Protein AF-A0A6V7W8R7-F1 (afdb_monomer)

Organism: Meloidogyne enterolobii (NCBI:txid390850)

Mean predicted aligned error: 8.74 Å

Foldseek 3Di:
DVVLVCCCVPPPPNDCVCCVPVVVVVVVVVVVVVVVVVLVVVQCVLLVVLLVQLLVDVVSLVVLLVVLVVQQVVLCVQLVPDDCSVVQAPNSRFGPPDSHTSVSSNVSSVVSVVVVVVVVVVVVVVVVD

Structure (mmCIF, N/CA/C/O backbone):
data_AF-A0A6V7W8R7-F1
#
_entry.id   AF-A0A6V7W8R7-F1
#
loop_
_atom_site.group_PDB
_atom_site.id
_atom_site.type_symbol
_atom_site.label_atom_id
_atom_site.label_alt_id
_atom_site.label_comp_id
_atom_site.label_asym_id
_atom_site.label_entity_id
_atom_site.label_seq_id
_atom_site.pdbx_PDB_ins_code
_atom_site.Cartn_x
_atom_site.Cartn_y
_atom_site.Cartn_z
_atom_site.occupancy
_atom_site.B_iso_or_equiv
_atom_site.auth_seq_id
_atom_site.auth_comp_id
_atom_site.auth_asym_id
_atom_site.auth_atom_id
_atom_site.pdbx_PDB_model_num
ATOM 1 N N . MET A 1 1 ? 28.415 11.499 -14.793 1.00 53.28 1 MET A N 1
ATOM 2 C CA . MET A 1 1 ? 29.051 11.816 -16.096 1.00 53.28 1 MET A CA 1
ATOM 3 C C . MET A 1 1 ? 30.408 11.141 -16.314 1.00 53.28 1 MET A C 1
ATOM 5 O O . MET A 1 1 ? 30.634 10.698 -17.430 1.00 53.28 1 MET A O 1
ATOM 9 N N . MET A 1 2 ? 31.283 10.985 -15.307 1.00 50.72 2 MET A N 1
ATOM 10 C CA . MET A 1 2 ? 32.615 10.376 -15.519 1.00 50.72 2 MET A CA 1
ATOM 11 C C . MET A 1 2 ? 32.605 8.935 -16.070 1.00 50.72 2 MET A C 1
ATOM 13 O O . MET A 1 2 ? 33.433 8.611 -16.914 1.00 50.72 2 MET A O 1
ATOM 17 N N . CYS A 1 3 ? 31.650 8.084 -15.674 1.00 58.75 3 CYS A N 1
ATOM 18 C CA . CYS A 1 3 ? 31.582 6.705 -16.183 1.00 58.75 3 CYS A CA 1
ATOM 19 C C . CYS A 1 3 ? 31.304 6.616 -17.695 1.00 58.75 3 CYS A C 1
ATOM 21 O O . CYS A 1 3 ? 31.833 5.727 -18.350 1.00 58.75 3 CYS A O 1
ATOM 23 N N . PHE A 1 4 ? 30.535 7.550 -18.267 1.00 58.66 4 PHE A N 1
ATOM 24 C CA . PHE A 1 4 ? 30.225 7.557 -19.706 1.00 58.66 4 PHE A CA 1
ATOM 25 C C . PHE A 1 4 ? 31.413 7.971 -20.550 1.00 58.66 4 PHE A C 1
ATOM 27 O O . PHE A 1 4 ? 31.670 7.380 -21.593 1.00 58.66 4 PHE A O 1
ATOM 34 N N . TYR A 1 5 ? 32.160 8.958 -20.066 1.00 62.06 5 TYR A N 1
ATOM 35 C CA . TYR A 1 5 ? 33.381 9.405 -20.714 1.00 62.06 5 TYR A CA 1
AT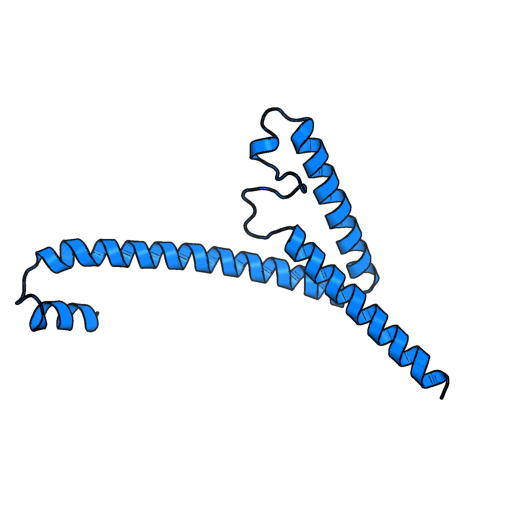OM 36 C C . TYR A 1 5 ? 34.450 8.304 -20.704 1.00 62.06 5 TYR A C 1
ATOM 38 O O . TYR A 1 5 ? 35.076 8.045 -21.726 1.00 62.06 5 TYR A O 1
ATOM 46 N N . ALA A 1 6 ? 34.588 7.576 -19.592 1.00 62.94 6 ALA A N 1
ATOM 47 C CA . ALA A 1 6 ? 35.496 6.434 -19.516 1.00 62.94 6 ALA A CA 1
ATOM 48 C C . ALA A 1 6 ? 35.102 5.308 -20.493 1.00 62.94 6 ALA A C 1
ATOM 50 O O . ALA A 1 6 ? 35.956 4.801 -21.214 1.00 62.94 6 ALA A O 1
ATOM 51 N N . LEU A 1 7 ? 33.813 4.959 -20.587 1.00 61.09 7 LEU A N 1
ATOM 52 C CA . LEU A 1 7 ? 33.323 3.916 -21.504 1.00 61.09 7 LEU A CA 1
ATOM 53 C C . LEU A 1 7 ? 33.473 4.320 -22.984 1.00 61.09 7 LEU A C 1
ATOM 55 O O . LEU A 1 7 ? 33.841 3.498 -23.821 1.00 61.09 7 LEU A O 1
ATOM 59 N N . HIS A 1 8 ? 33.267 5.600 -23.297 1.00 60.47 8 HIS A N 1
ATOM 60 C CA . HIS A 1 8 ? 33.473 6.172 -24.629 1.00 60.47 8 HIS A CA 1
ATOM 61 C C . HIS A 1 8 ? 34.924 6.106 -25.101 1.00 60.47 8 HIS A C 1
ATOM 63 O O . HIS A 1 8 ? 35.197 5.723 -26.241 1.00 60.47 8 HIS A O 1
ATOM 69 N N . VAL A 1 9 ? 35.838 6.505 -24.214 1.00 60.56 9 VAL A N 1
ATOM 70 C CA . VAL A 1 9 ? 37.263 6.652 -24.510 1.00 60.56 9 VAL A CA 1
ATOM 71 C C . VAL A 1 9 ? 37.960 5.292 -24.512 1.00 60.56 9 VAL A C 1
ATOM 73 O O . VAL A 1 9 ? 38.755 5.028 -25.410 1.00 60.56 9 VAL A O 1
ATOM 76 N N . PHE A 1 10 ? 37.640 4.409 -23.560 1.00 58.28 10 PHE A N 1
ATOM 77 C CA . PHE A 1 10 ? 38.363 3.145 -23.389 1.00 58.28 10 PHE A CA 1
ATOM 78 C C . PHE A 1 10 ? 37.754 1.950 -24.134 1.00 58.28 10 PHE A C 1
ATOM 80 O O . PHE A 1 10 ? 38.518 1.110 -24.601 1.00 58.28 10 PHE A O 1
ATOM 87 N N . ALA A 1 11 ? 36.425 1.850 -24.278 1.00 62.19 11 ALA A N 1
ATOM 88 C CA . ALA A 1 11 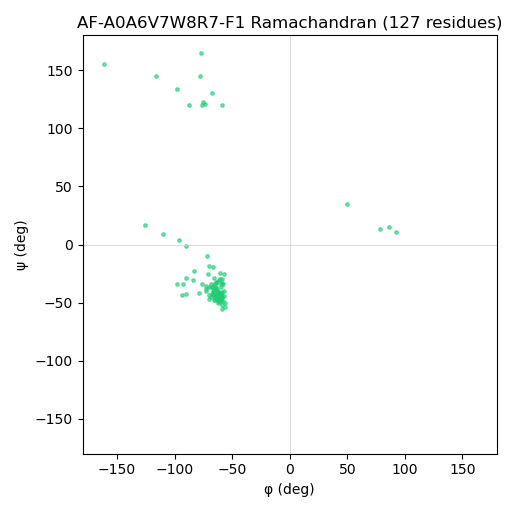? 35.798 0.665 -24.883 1.00 62.19 11 ALA A CA 1
ATOM 89 C C . ALA A 1 11 ? 35.452 0.836 -26.373 1.00 62.19 11 ALA A C 1
ATOM 91 O O . ALA A 1 11 ? 35.566 -0.119 -27.135 1.00 62.19 11 ALA A O 1
ATOM 92 N N . PHE A 1 12 ? 35.067 2.043 -26.808 1.00 60.16 12 PHE A N 1
ATOM 93 C CA . PHE A 1 12 ? 34.499 2.264 -28.149 1.00 60.16 12 PHE A CA 1
ATOM 94 C C . PHE A 1 12 ? 35.206 3.346 -28.982 1.00 60.16 12 PHE A C 1
ATOM 96 O O . PHE A 1 12 ? 34.651 3.814 -29.973 1.00 60.16 12 PHE A O 1
ATOM 103 N N . ARG A 1 13 ? 36.436 3.740 -28.610 1.00 64.06 13 ARG A N 1
ATOM 104 C CA . ARG A 1 13 ? 37.304 4.649 -29.393 1.00 64.06 13 ARG A CA 1
ATOM 105 C C . ARG A 1 13 ? 36.625 5.947 -29.874 1.00 64.06 13 ARG A C 1
ATOM 107 O O . ARG A 1 13 ? 36.945 6.441 -30.950 1.00 64.06 13 ARG A O 1
ATOM 114 N N . GLY A 1 14 ? 35.716 6.531 -29.097 1.00 62.03 14 GLY A N 1
ATOM 115 C CA . GLY A 1 14 ? 35.153 7.830 -29.474 1.00 62.03 14 GLY A CA 1
ATOM 116 C C . GLY A 1 14 ? 33.946 7.792 -30.424 1.00 62.03 14 GLY A C 1
ATOM 117 O O . GLY A 1 14 ? 33.583 8.844 -30.942 1.00 62.03 14 GLY A O 1
ATOM 118 N N . ASP A 1 15 ? 33.273 6.651 -30.627 1.00 67.81 15 ASP A N 1
ATOM 119 C CA . ASP A 1 15 ? 32.090 6.599 -31.505 1.00 67.81 15 ASP A CA 1
ATOM 120 C C . ASP A 1 15 ? 30.827 7.218 -30.854 1.00 67.81 15 ASP A C 1
ATOM 122 O O . ASP A 1 15 ? 30.398 6.823 -29.761 1.00 67.81 15 ASP A O 1
ATOM 126 N N . SER A 1 16 ? 30.236 8.224 -31.507 1.00 72.06 16 SER A N 1
ATOM 127 C CA . SER A 1 16 ? 29.113 9.029 -30.994 1.00 72.06 16 SER A CA 1
ATOM 128 C C . SER A 1 16 ? 27.792 8.250 -30.928 1.00 72.06 16 SER A C 1
ATOM 130 O O . SER A 1 16 ? 26.897 8.603 -30.152 1.00 72.06 16 SER A O 1
ATOM 132 N N . LEU A 1 17 ? 27.697 7.134 -31.659 1.00 72.12 17 LEU A N 1
ATOM 133 C CA . LEU A 1 17 ? 26.559 6.211 -31.621 1.00 72.12 17 LEU A CA 1
ATOM 134 C C . LEU A 1 17 ? 26.347 5.590 -30.233 1.00 72.12 17 LEU A C 1
ATOM 136 O O . LEU A 1 17 ? 25.209 5.343 -29.830 1.00 72.12 17 LEU A O 1
ATOM 140 N N . VAL A 1 18 ? 27.419 5.409 -29.457 1.00 71.56 18 VAL A N 1
ATOM 141 C CA . VAL A 1 18 ? 27.334 4.858 -28.096 1.00 71.56 18 VAL A CA 1
ATOM 142 C C . VAL A 1 18 ? 26.562 5.798 -27.172 1.00 71.56 18 VAL A C 1
ATOM 144 O O . VAL A 1 18 ? 25.775 5.334 -26.352 1.00 71.56 18 VAL A O 1
ATOM 147 N N . PHE A 1 19 ? 26.708 7.117 -27.335 1.00 73.50 19 PHE A N 1
ATOM 148 C CA . PHE A 1 19 ? 25.918 8.086 -26.570 1.00 73.50 19 PHE A CA 1
ATOM 149 C C . PHE A 1 19 ? 24.464 8.075 -27.000 1.00 73.50 19 PHE A C 1
ATOM 151 O O . PHE A 1 19 ? 23.591 8.057 -26.137 1.00 73.50 19 PHE A O 1
ATOM 158 N N . ALA A 1 20 ? 24.206 8.033 -28.308 1.00 80.06 20 ALA A N 1
ATOM 159 C CA . ALA A 1 20 ? 22.849 8.018 -28.842 1.00 80.06 20 ALA A CA 1
ATOM 160 C C . ALA A 1 20 ? 22.030 6.816 -28.342 1.00 80.06 20 ALA A C 1
ATOM 162 O O . ALA A 1 20 ? 20.832 6.957 -28.116 1.00 80.06 20 ALA A O 1
ATOM 163 N N . VAL A 1 21 ? 22.666 5.660 -28.119 1.00 81.88 21 VAL A N 1
ATOM 164 C CA . VAL A 1 21 ? 21.999 4.451 -27.604 1.00 81.88 21 VAL A CA 1
ATOM 165 C C . VAL A 1 21 ? 22.012 4.383 -26.075 1.00 81.88 21 VAL A C 1
ATOM 167 O O . VAL A 1 21 ? 21.000 4.048 -25.462 1.00 81.88 21 VAL A O 1
ATOM 170 N N . ALA A 1 22 ? 23.127 4.712 -25.421 1.00 83.06 22 ALA A N 1
ATOM 171 C CA . ALA A 1 22 ? 23.243 4.520 -23.978 1.00 83.06 22 ALA A CA 1
ATOM 172 C C . ALA A 1 22 ? 22.486 5.581 -23.160 1.00 83.06 22 ALA A C 1
ATOM 174 O O . ALA A 1 22 ? 21.925 5.252 -22.112 1.00 83.06 22 ALA A O 1
ATOM 175 N N . LEU A 1 23 ? 22.418 6.834 -23.631 1.00 84.50 23 LEU A N 1
ATOM 176 C CA . LEU A 1 23 ? 21.651 7.892 -22.963 1.00 84.50 23 LEU A CA 1
ATOM 177 C C . LEU A 1 23 ? 20.159 7.568 -22.815 1.00 84.50 23 LEU A C 1
ATOM 179 O O . LEU A 1 23 ? 19.677 7.668 -21.689 1.00 84.50 23 LEU A O 1
ATOM 183 N N . PRO A 1 24 ? 19.407 7.177 -23.864 1.00 89.38 24 PRO A N 1
ATOM 184 C CA . PRO A 1 24 ? 17.985 6.877 -23.710 1.00 89.38 24 PRO A CA 1
ATOM 185 C C . PRO A 1 24 ? 17.740 5.649 -22.829 1.00 89.38 24 PRO A C 1
ATOM 187 O O . PRO A 1 24 ? 16.775 5.648 -22.069 1.00 89.38 24 PRO A O 1
ATOM 190 N N . ILE A 1 25 ? 18.625 4.642 -22.860 1.00 90.62 25 ILE A N 1
ATOM 191 C CA . ILE A 1 25 ? 18.528 3.478 -21.965 1.00 90.62 25 ILE A CA 1
ATOM 192 C C . ILE A 1 25 ? 18.652 3.927 -20.508 1.00 90.62 25 ILE A C 1
ATOM 194 O O . ILE A 1 25 ? 17.792 3.613 -19.686 1.00 90.62 25 ILE A O 1
ATOM 198 N N . LEU A 1 26 ? 19.682 4.710 -20.183 1.00 89.38 26 LEU A N 1
ATOM 199 C CA . LEU A 1 26 ? 19.840 5.222 -18.828 1.00 89.38 26 LEU A CA 1
ATOM 200 C C . LEU A 1 26 ? 18.739 6.182 -18.409 1.00 89.38 26 LEU A C 1
ATOM 202 O O . LEU A 1 26 ? 18.297 6.122 -17.266 1.00 89.38 26 LEU A O 1
ATOM 206 N N . ALA A 1 27 ? 18.323 7.078 -19.301 1.00 91.06 27 ALA A N 1
ATOM 207 C CA . ALA A 1 27 ? 17.232 7.999 -19.029 1.00 91.06 27 ALA A CA 1
ATOM 208 C C . ALA A 1 27 ? 15.946 7.213 -18.739 1.00 91.06 27 ALA A C 1
ATOM 210 O O . ALA A 1 27 ? 15.254 7.516 -17.771 1.00 91.06 27 ALA A O 1
ATOM 211 N N . GLY A 1 28 ? 15.679 6.147 -19.498 1.00 94.38 28 GLY A N 1
ATOM 212 C CA . GLY A 1 28 ? 14.576 5.222 -19.248 1.00 94.38 28 GLY A CA 1
ATOM 213 C C . GLY A 1 28 ? 14.670 4.552 -17.877 1.00 94.38 28 GLY A C 1
ATOM 214 O O . GLY A 1 28 ? 13.698 4.572 -17.123 1.00 94.38 28 GLY A O 1
ATOM 215 N N . ILE A 1 29 ? 15.846 4.027 -17.512 1.00 95.25 29 ILE A N 1
ATOM 216 C CA . ILE A 1 29 ? 16.088 3.431 -16.186 1.00 95.25 29 ILE A CA 1
ATOM 217 C C . ILE A 1 29 ? 15.888 4.471 -15.078 1.00 95.25 29 ILE A C 1
ATOM 219 O O . ILE A 1 29 ? 15.233 4.179 -14.081 1.00 95.25 29 ILE A O 1
ATOM 223 N N . ALA A 1 30 ? 16.404 5.688 -15.251 1.00 95.12 30 ALA A N 1
ATOM 224 C CA . ALA A 1 30 ? 16.292 6.762 -14.270 1.00 95.12 30 ALA A CA 1
ATOM 225 C C . ALA A 1 30 ? 14.834 7.203 -14.068 1.00 95.12 30 ALA A C 1
ATOM 227 O O . ALA A 1 30 ? 14.391 7.338 -12.929 1.00 95.12 30 ALA A O 1
ATOM 228 N N . ILE A 1 31 ? 14.066 7.367 -15.150 1.00 95.94 31 ILE A N 1
ATOM 229 C CA . ILE A 1 31 ? 12.635 7.698 -15.086 1.00 95.94 31 ILE A CA 1
ATOM 230 C C . ILE A 1 31 ? 11.863 6.565 -14.406 1.00 95.94 31 ILE A C 1
ATOM 232 O O . ILE A 1 31 ? 11.061 6.817 -13.506 1.00 95.94 31 ILE A O 1
ATOM 236 N N . TYR A 1 32 ? 12.124 5.313 -14.788 1.00 96.25 32 TYR A N 1
ATOM 237 C CA . TYR A 1 32 ? 11.488 4.155 -14.167 1.00 96.25 32 TYR A CA 1
ATOM 238 C C . TYR A 1 32 ? 11.798 4.079 -12.666 1.00 96.25 32 TYR A C 1
ATOM 240 O O . TYR A 1 32 ? 10.887 3.909 -11.853 1.00 96.25 32 TYR A O 1
ATOM 248 N N . ALA A 1 33 ? 13.062 4.257 -12.282 1.00 96.06 33 ALA A N 1
ATOM 249 C CA . ALA A 1 33 ? 13.480 4.283 -10.886 1.00 96.06 33 ALA A CA 1
ATOM 250 C C . ALA A 1 33 ? 12.796 5.422 -10.116 1.00 96.06 33 ALA A C 1
ATOM 252 O O . ALA A 1 33 ? 12.248 5.177 -9.045 1.00 96.06 33 ALA A O 1
ATOM 253 N N . ALA A 1 34 ? 12.740 6.631 -10.681 1.00 96.19 34 ALA A N 1
ATOM 254 C CA . ALA A 1 34 ? 12.095 7.783 -1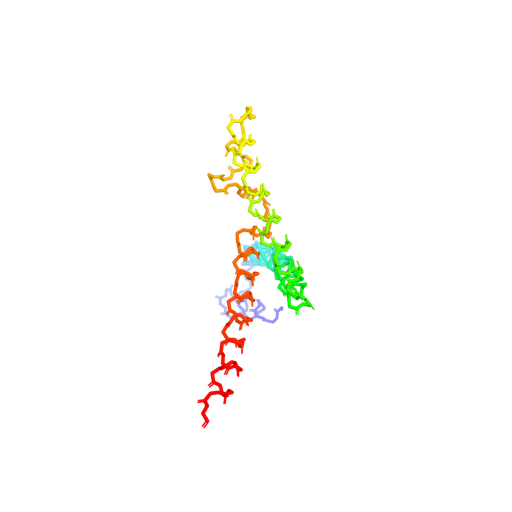0.055 1.00 96.19 34 ALA A CA 1
ATOM 255 C C . ALA A 1 34 ? 10.591 7.558 -9.817 1.00 96.19 34 ALA A C 1
ATOM 257 O O . ALA A 1 34 ? 10.085 7.846 -8.731 1.00 96.19 34 ALA A O 1
ATOM 258 N N . VAL A 1 35 ? 9.876 6.988 -10.794 1.00 95.75 35 VAL A N 1
ATOM 259 C CA . VAL A 1 35 ? 8.445 6.667 -10.655 1.00 95.75 35 VAL A CA 1
ATOM 260 C C . VAL A 1 35 ? 8.215 5.623 -9.561 1.00 95.75 35 VAL A C 1
ATOM 262 O O . VAL A 1 35 ? 7.293 5.768 -8.758 1.00 95.75 35 VAL A O 1
ATOM 265 N N . ASN A 1 36 ? 9.037 4.573 -9.503 1.00 94.75 36 ASN A N 1
ATOM 266 C CA . ASN A 1 36 ? 8.904 3.545 -8.466 1.00 94.75 36 ASN A CA 1
ATOM 267 C C . ASN A 1 36 ? 9.292 4.068 -7.081 1.00 94.75 36 ASN A C 1
ATOM 269 O O . ASN A 1 36 ? 8.619 3.741 -6.107 1.00 94.75 36 ASN A O 1
ATOM 273 N N . TRP A 1 37 ? 10.308 4.927 -6.995 1.00 95.62 37 TRP A N 1
ATOM 274 C CA . TRP A 1 37 ? 10.695 5.583 -5.749 1.00 95.62 37 TRP A CA 1
ATOM 275 C C . TRP A 1 37 ? 9.571 6.461 -5.200 1.00 95.62 37 TRP A C 1
ATOM 277 O O . TRP A 1 37 ? 9.245 6.395 -4.017 1.00 95.62 37 TRP A O 1
ATOM 287 N N . ASN A 1 38 ? 8.915 7.233 -6.069 1.00 95.31 38 ASN A N 1
ATOM 288 C CA . ASN A 1 38 ? 7.764 8.040 -5.681 1.00 95.31 38 ASN A CA 1
ATOM 289 C C . ASN A 1 38 ? 6.593 7.174 -5.182 1.00 95.31 38 ASN A C 1
ATOM 291 O O . ASN A 1 38 ? 6.035 7.456 -4.123 1.00 95.31 38 ASN A O 1
ATOM 295 N N . LYS A 1 39 ? 6.270 6.083 -5.891 1.00 94.62 39 LYS A N 1
ATOM 296 C CA . LYS A 1 39 ? 5.236 5.125 -5.459 1.00 94.62 39 LYS A CA 1
ATOM 297 C C . LYS A 1 39 ? 5.553 4.508 -4.098 1.00 94.62 39 LYS A C 1
ATOM 299 O O . LYS A 1 39 ? 4.667 4.424 -3.253 1.00 94.62 39 LYS A O 1
ATOM 304 N N . LEU A 1 40 ? 6.805 4.106 -3.881 1.00 94.69 40 LEU A N 1
ATOM 305 C CA . LEU A 1 40 ? 7.256 3.564 -2.602 1.00 94.69 40 LEU A CA 1
ATOM 306 C C . LEU A 1 40 ? 7.122 4.600 -1.481 1.00 94.69 40 LEU A C 1
ATOM 308 O O . LEU A 1 40 ? 6.625 4.266 -0.410 1.00 94.69 40 LEU A O 1
ATOM 312 N N . GLY A 1 41 ? 7.509 5.852 -1.734 1.00 95.69 41 GLY A N 1
ATOM 313 C CA . GLY A 1 41 ? 7.367 6.941 -0.767 1.00 95.69 41 GLY A CA 1
ATOM 314 C C . GLY A 1 41 ? 5.914 7.173 -0.349 1.00 95.69 41 GLY A C 1
ATOM 315 O O . GLY A 1 41 ? 5.633 7.275 0.842 1.00 95.69 41 GLY A O 1
ATOM 316 N N . ILE A 1 42 ? 4.982 7.181 -1.308 1.00 94.44 42 ILE A N 1
ATOM 317 C CA . ILE A 1 42 ? 3.541 7.294 -1.026 1.00 94.44 42 ILE A CA 1
ATOM 318 C C . ILE A 1 42 ? 3.055 6.098 -0.200 1.00 94.44 42 ILE A C 1
ATOM 320 O O . ILE A 1 42 ? 2.405 6.295 0.824 1.00 94.44 42 ILE A O 1
ATOM 324 N N . PHE A 1 43 ? 3.405 4.872 -0.607 1.00 95.31 43 PHE A N 1
ATOM 325 C CA . PHE A 1 43 ? 3.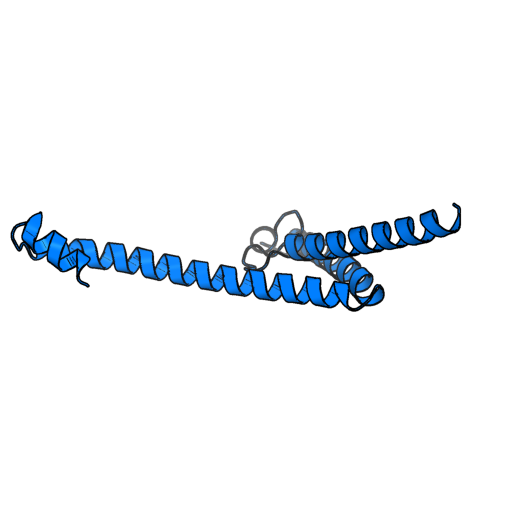035 3.654 0.120 1.00 95.31 43 PHE A CA 1
ATOM 326 C C . PHE A 1 43 ? 3.518 3.697 1.575 1.00 95.31 43 PHE A C 1
ATOM 328 O O . PHE A 1 43 ? 2.723 3.489 2.488 1.00 95.31 43 PHE A O 1
ATOM 335 N N . MET A 1 44 ? 4.799 4.007 1.791 1.00 95.81 44 MET A N 1
ATOM 336 C CA . MET A 1 44 ? 5.395 4.054 3.126 1.00 95.81 44 MET A CA 1
ATOM 337 C C . MET A 1 44 ? 4.769 5.146 3.988 1.00 95.81 44 MET A C 1
ATOM 339 O O . MET A 1 44 ? 4.502 4.907 5.160 1.00 95.81 44 MET A O 1
ATOM 343 N N . ASN A 1 45 ? 4.497 6.322 3.416 1.00 96.06 45 ASN A N 1
ATOM 344 C CA . ASN A 1 45 ? 3.890 7.424 4.154 1.00 96.06 45 ASN A CA 1
ATOM 345 C C . ASN A 1 45 ? 2.458 7.092 4.603 1.00 96.06 45 ASN A C 1
ATOM 347 O O . ASN A 1 45 ? 2.116 7.305 5.762 1.00 96.06 45 ASN A O 1
ATOM 351 N N . GLU A 1 46 ? 1.634 6.530 3.714 1.00 94.50 46 GLU A N 1
ATOM 352 C CA . GLU A 1 46 ? 0.266 6.128 4.062 1.00 94.50 46 GLU A CA 1
ATOM 353 C C . GLU A 1 46 ? 0.231 4.963 5.058 1.00 94.50 46 GLU A C 1
ATOM 355 O O . GLU A 1 46 ? -0.549 4.991 6.008 1.00 94.50 46 GLU A O 1
ATOM 360 N N . TYR A 1 47 ? 1.086 3.956 4.866 1.00 95.38 47 TYR A N 1
ATOM 361 C CA . TYR A 1 47 ? 1.205 2.831 5.792 1.00 95.38 47 TYR A CA 1
ATOM 362 C C . TYR A 1 47 ? 1.652 3.297 7.182 1.00 95.38 47 TYR A C 1
ATOM 364 O O . TYR A 1 47 ? 1.036 2.952 8.188 1.00 95.38 47 TYR A O 1
ATOM 372 N N . HIS A 1 48 ? 2.698 4.122 7.244 1.00 95.62 48 HIS A N 1
ATOM 373 C CA . HIS A 1 48 ? 3.235 4.617 8.505 1.00 95.62 48 HIS A CA 1
ATOM 374 C C . HIS A 1 48 ? 2.243 5.518 9.245 1.00 95.62 48 HIS A C 1
ATOM 376 O O . HIS A 1 48 ? 2.121 5.404 10.462 1.00 95.62 48 HIS A O 1
ATOM 382 N N . ALA A 1 49 ? 1.507 6.373 8.528 1.00 94.50 49 ALA A N 1
ATOM 383 C CA . ALA A 1 49 ? 0.483 7.224 9.126 1.00 94.50 49 ALA A CA 1
ATOM 384 C C . ALA A 1 49 ? -0.617 6.401 9.817 1.00 94.50 49 ALA A C 1
ATOM 386 O O . ALA A 1 49 ? -0.995 6.713 10.945 1.00 94.50 49 ALA A O 1
ATOM 387 N N . ASP A 1 50 ? -1.085 5.323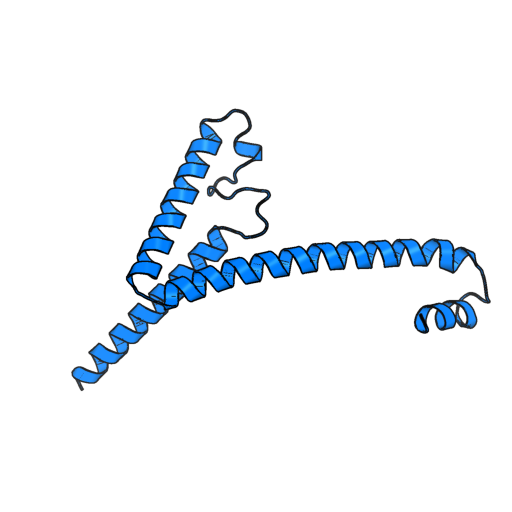 9.183 1.00 94.94 50 ASP A N 1
ATOM 388 C CA . ASP A 1 50 ? -2.107 4.447 9.762 1.00 94.94 50 ASP A CA 1
ATOM 389 C C . ASP A 1 50 ? -1.600 3.667 10.972 1.00 94.94 50 ASP A C 1
ATOM 391 O O . ASP A 1 50 ? -2.280 3.601 11.996 1.00 94.94 50 ASP A O 1
ATOM 395 N N . VAL A 1 51 ? -0.397 3.098 10.872 1.00 94.69 51 VAL A N 1
ATOM 396 C CA . VAL A 1 51 ? 0.227 2.368 11.982 1.00 94.69 51 VAL A CA 1
ATOM 397 C C . VAL A 1 51 ? 0.470 3.307 13.161 1.00 94.69 51 VAL A C 1
ATOM 399 O O . VAL A 1 51 ? 0.183 2.954 14.304 1.00 94.69 51 VAL A O 1
ATOM 402 N N . MET A 1 52 ? 0.950 4.527 12.914 1.00 95.38 52 MET A N 1
ATOM 403 C CA . MET A 1 52 ? 1.123 5.530 13.964 1.00 95.38 52 MET A CA 1
ATOM 404 C C . MET A 1 52 ? -0.221 5.896 14.598 1.00 95.38 52 MET A C 1
ATOM 406 O O . MET A 1 52 ? -0.321 5.916 15.821 1.00 95.38 52 MET A O 1
ATOM 410 N N . ALA A 1 53 ? -1.262 6.122 13.792 1.00 93.94 53 ALA A N 1
ATOM 411 C CA . ALA A 1 53 ? -2.597 6.418 14.300 1.00 93.94 53 ALA A CA 1
ATOM 412 C C . ALA A 1 53 ? -3.147 5.277 15.171 1.00 93.94 53 ALA A C 1
ATOM 414 O O . ALA A 1 53 ? -3.696 5.542 16.239 1.00 93.94 53 ALA A O 1
ATOM 415 N N . ALA A 1 54 ? -2.952 4.018 14.767 1.00 93.81 54 ALA A N 1
ATOM 416 C CA . ALA A 1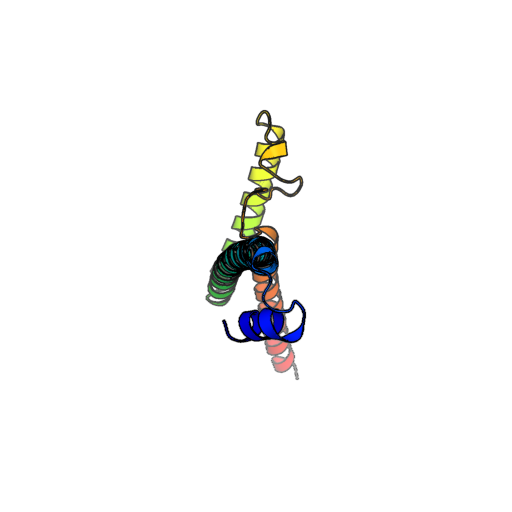 54 ? -3.339 2.856 15.564 1.00 93.81 54 ALA A CA 1
ATOM 417 C C . ALA A 1 54 ? -2.616 2.824 16.921 1.00 93.81 54 ALA A C 1
ATOM 419 O O . ALA A 1 54 ? -3.254 2.601 17.948 1.00 93.81 54 ALA A O 1
ATOM 420 N N . ASN A 1 55 ? -1.318 3.142 16.948 1.00 92.25 55 ASN A N 1
ATOM 421 C CA . ASN A 1 55 ? -0.530 3.188 18.184 1.00 92.25 55 ASN A CA 1
ATOM 422 C C . ASN A 1 55 ? -0.958 4.300 19.161 1.00 92.25 55 ASN A C 1
ATOM 424 O O . ASN A 1 55 ? -0.646 4.209 20.344 1.00 92.25 55 ASN A O 1
ATOM 428 N N . LEU A 1 56 ? -1.671 5.342 18.713 1.00 91.69 56 LEU A N 1
ATOM 429 C CA . LEU A 1 56 ? -2.105 6.431 19.598 1.00 91.69 56 LEU A CA 1
ATOM 430 C C . LEU A 1 56 ? -3.159 5.986 20.616 1.00 91.69 56 LEU A C 1
ATOM 432 O O . LEU A 1 56 ? -3.189 6.498 21.734 1.00 91.69 56 LEU A O 1
ATOM 436 N N . SER A 1 57 ? -4.070 5.087 20.231 1.00 89.94 57 SER A N 1
ATOM 437 C CA . SER A 1 57 ? -5.082 4.566 21.151 1.00 89.94 57 SER A CA 1
ATOM 438 C C . SER A 1 57 ? -5.720 3.266 20.667 1.00 89.94 57 SER A C 1
ATOM 440 O O . SER A 1 57 ? -5.865 3.009 19.469 1.00 89.94 57 SER A O 1
ATOM 442 N N . VAL A 1 58 ? -6.233 2.485 21.621 1.00 89.50 58 VAL A N 1
ATOM 443 C CA . VAL A 1 58 ? -7.037 1.282 21.340 1.00 89.50 58 VAL A CA 1
ATOM 444 C C . VAL A 1 58 ? -8.272 1.620 20.496 1.00 89.50 58 VAL A C 1
ATOM 446 O O . VAL A 1 58 ? -8.681 0.829 19.646 1.00 89.50 58 VAL A O 1
ATOM 449 N N . LEU A 1 59 ? -8.856 2.809 20.687 1.00 91.25 59 LEU A N 1
ATOM 450 C CA . LEU A 1 59 ? -10.001 3.262 19.899 1.00 91.25 59 LEU A CA 1
ATOM 451 C C . LEU A 1 59 ? -9.615 3.494 18.432 1.00 91.25 59 LEU A C 1
ATOM 453 O O . LEU A 1 59 ? -10.359 3.085 17.543 1.00 91.25 59 LEU A O 1
ATOM 457 N N . HIS A 1 60 ? -8.451 4.098 18.171 1.00 91.19 60 HIS A N 1
ATOM 458 C CA . HIS A 1 60 ? -7.944 4.272 16.809 1.00 91.19 60 HIS A CA 1
ATOM 459 C C . HIS A 1 60 ? -7.601 2.939 16.147 1.00 91.19 60 HIS A C 1
ATOM 461 O O . HIS A 1 60 ? -7.936 2.753 14.979 1.00 91.19 60 HIS A O 1
ATOM 467 N N . THR A 1 61 ? -7.021 1.994 16.892 1.00 93.38 61 THR A N 1
ATOM 468 C CA . THR A 1 61 ? -6.772 0.633 16.391 1.00 93.38 61 THR A CA 1
ATOM 469 C C . THR A 1 61 ? -8.080 -0.040 15.958 1.00 93.38 61 THR A C 1
ATOM 471 O O . THR A 1 61 ? -8.229 -0.408 14.793 1.00 93.38 61 THR A O 1
ATOM 474 N N . LYS A 1 62 ? -9.076 -0.121 16.855 1.00 93.69 62 LYS A N 1
ATOM 475 C CA . LYS A 1 62 ? -10.375 -0.756 16.559 1.00 93.69 62 LYS A CA 1
ATOM 476 C C . LYS A 1 62 ? -11.125 -0.050 15.430 1.00 93.69 62 LYS A C 1
ATOM 478 O O . LYS A 1 62 ? -11.653 -0.705 14.533 1.00 93.69 62 LYS A O 1
ATOM 483 N N . GLY A 1 63 ? -11.138 1.283 15.446 1.00 94.56 63 GLY A N 1
ATOM 484 C CA . GLY A 1 63 ? -11.760 2.086 14.396 1.00 94.56 63 GLY A CA 1
ATOM 485 C C . GLY A 1 63 ? -11.103 1.871 13.031 1.00 94.56 63 GLY A C 1
ATOM 486 O O . GLY A 1 63 ? -11.805 1.732 12.031 1.00 94.56 63 GLY A O 1
ATOM 487 N N . GLY A 1 64 ? -9.771 1.775 12.987 1.00 94.12 64 GLY A N 1
ATOM 488 C CA . GLY A 1 64 ? -9.015 1.478 11.771 1.00 94.12 64 GLY A CA 1
ATOM 489 C C . GLY A 1 64 ? -9.310 0.083 11.214 1.00 94.12 64 GLY A C 1
ATOM 490 O O . GLY A 1 64 ? -9.560 -0.061 10.015 1.00 94.12 64 GLY A O 1
ATOM 491 N N . GLN A 1 65 ? -9.368 -0.933 12.080 1.00 95.06 65 GLN A N 1
ATOM 492 C CA . GLN A 1 65 ? -9.737 -2.299 11.690 1.00 95.06 65 GLN A CA 1
ATOM 493 C C . GLN A 1 65 ? -11.148 -2.356 11.094 1.00 95.06 65 GLN A C 1
ATOM 495 O O . GLN A 1 65 ? -11.355 -2.901 10.006 1.00 95.06 65 GLN A O 1
ATOM 500 N N . GLU A 1 66 ? -12.122 -1.763 11.786 1.00 96.19 66 GLU A N 1
ATOM 501 C CA . GLU A 1 66 ? -13.513 -1.737 11.339 1.00 96.19 66 GLU A CA 1
ATOM 502 C C . GLU A 1 66 ? -13.671 -0.960 10.025 1.00 96.19 66 GLU A C 1
ATOM 504 O O . GLU A 1 66 ? -14.382 -1.408 9.118 1.00 96.19 66 GLU A O 1
ATOM 509 N N . TYR A 1 67 ? -12.978 0.175 9.896 1.00 95.56 67 TYR A N 1
ATOM 510 C CA . TYR A 1 67 ? -12.963 0.982 8.681 1.00 95.56 67 TYR A CA 1
ATOM 511 C C . TYR A 1 67 ? -12.513 0.161 7.471 1.00 95.56 67 TYR A C 1
ATOM 513 O O . TYR A 1 67 ? -13.246 0.087 6.481 1.00 95.56 67 TYR A O 1
ATOM 521 N N . TYR A 1 68 ? -11.357 -0.503 7.550 1.00 95.38 68 TYR A N 1
ATOM 522 C CA . TYR A 1 68 ? -10.831 -1.270 6.421 1.00 95.38 68 TYR A CA 1
ATOM 523 C C . TYR A 1 68 ? -11.696 -2.471 6.065 1.00 95.38 68 TYR A C 1
ATOM 525 O O . TYR A 1 68 ? -11.962 -2.698 4.883 1.00 95.38 68 TYR A O 1
ATOM 533 N N . MET A 1 69 ? -12.215 -3.18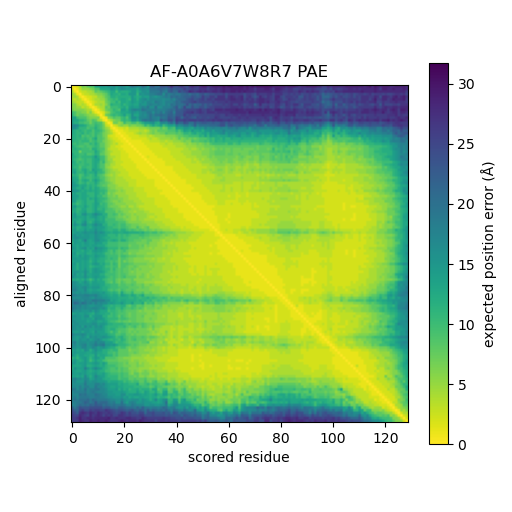6 7.063 1.00 95.25 69 MET A N 1
ATOM 534 C CA . MET A 1 69 ? -13.122 -4.308 6.827 1.00 95.25 69 MET A CA 1
ATOM 535 C C . MET A 1 69 ? -14.391 -3.873 6.089 1.00 95.25 69 MET A C 1
ATOM 537 O O . MET A 1 69 ? -14.780 -4.487 5.089 1.00 95.25 69 MET A O 1
ATOM 541 N N . LYS A 1 70 ? -15.017 -2.772 6.523 1.00 96.31 70 LYS A N 1
ATOM 542 C CA . LYS A 1 70 ? -16.198 -2.215 5.847 1.00 96.31 70 LYS A CA 1
ATOM 543 C C . LYS A 1 70 ? -15.860 -1.686 4.457 1.00 96.31 70 LYS A C 1
ATOM 545 O O . LYS A 1 70 ? -16.629 -1.901 3.520 1.00 96.31 70 LYS A O 1
ATOM 550 N N . PHE A 1 71 ? -14.716 -1.027 4.304 1.00 95.12 71 PHE A N 1
ATOM 551 C CA . PHE A 1 71 ? -14.279 -0.452 3.037 1.00 95.12 71 PHE A CA 1
ATOM 552 C C . PHE A 1 71 ? -14.007 -1.529 1.976 1.00 95.12 71 PHE A C 1
ATOM 554 O O . PHE A 1 71 ? -14.530 -1.446 0.863 1.00 95.12 71 PHE A O 1
ATOM 561 N N . LEU A 1 72 ? -13.263 -2.581 2.331 1.00 95.50 72 LEU A N 1
ATOM 562 C CA . LEU A 1 72 ? -12.998 -3.722 1.452 1.00 95.50 72 LEU A CA 1
ATOM 563 C C . LEU A 1 72 ? -14.296 -4.457 1.093 1.00 95.50 72 LEU A C 1
ATOM 565 O O . LEU A 1 72 ? -14.527 -4.760 -0.078 1.00 95.50 72 LEU A O 1
ATOM 569 N N . SER A 1 73 ? -15.186 -4.674 2.068 1.00 96.69 73 SER A N 1
ATOM 570 C CA . SER A 1 73 ? -16.500 -5.285 1.829 1.00 96.69 73 SER A CA 1
ATOM 571 C C . SER A 1 73 ? -17.347 -4.465 0.848 1.00 96.69 73 SER A C 1
ATOM 573 O O . SER A 1 73 ? -17.839 -4.995 -0.150 1.00 96.69 73 SER A O 1
ATOM 575 N N . ARG A 1 74 ? -17.431 -3.143 1.048 1.00 96.12 74 ARG A N 1
ATOM 576 C CA . ARG A 1 74 ? -18.120 -2.230 0.126 1.00 96.12 74 ARG A CA 1
ATOM 577 C C . ARG A 1 74 ? -17.556 -2.324 -1.289 1.00 96.12 74 ARG A C 1
ATOM 579 O O . ARG A 1 74 ? -18.322 -2.376 -2.245 1.00 96.12 74 ARG A O 1
ATOM 586 N N . ASN A 1 75 ? -16.236 -2.358 -1.438 1.00 96.19 75 ASN A N 1
ATOM 587 C CA . ASN A 1 75 ? -15.604 -2.441 -2.753 1.00 96.19 75 ASN A CA 1
ATOM 588 C C . ASN A 1 75 ? -15.853 -3.790 -3.440 1.00 96.19 75 ASN A C 1
ATOM 590 O O . ASN A 1 75 ? -16.013 -3.823 -4.658 1.00 96.19 75 ASN A O 1
ATOM 594 N N . ARG A 1 76 ? -15.943 -4.890 -2.682 1.00 96.31 76 ARG A N 1
ATOM 595 C CA . ARG A 1 76 ? -16.367 -6.195 -3.217 1.00 96.31 76 ARG A CA 1
ATOM 596 C C . ARG A 1 76 ? -17.799 -6.144 -3.737 1.00 96.31 76 ARG A C 1
ATOM 598 O O . ARG A 1 76 ? -18.055 -6.609 -4.835 1.00 96.31 76 ARG A O 1
ATOM 605 N N . ILE A 1 77 ? -18.704 -5.509 -2.999 1.00 96.56 77 ILE A N 1
ATOM 606 C CA . ILE A 1 77 ? -20.088 -5.317 -3.448 1.00 96.56 77 ILE A CA 1
ATOM 607 C C . ILE A 1 77 ? -20.121 -4.458 -4.722 1.00 96.56 77 ILE A C 1
ATOM 609 O O . ILE A 1 77 ? -20.770 -4.816 -5.701 1.00 96.56 77 ILE A O 1
ATOM 613 N N . LEU A 1 78 ? -19.375 -3.349 -4.757 1.00 96.00 78 LEU A N 1
ATOM 614 C CA . LEU A 1 78 ? -19.293 -2.484 -5.940 1.00 96.00 78 LEU A CA 1
ATOM 615 C C . LEU A 1 78 ? -18.690 -3.189 -7.158 1.00 96.00 78 LEU A C 1
ATOM 617 O O . LEU A 1 78 ? -19.088 -2.890 -8.282 1.00 96.00 78 LEU A O 1
ATOM 621 N N . ARG A 1 79 ? -17.754 -4.122 -6.948 1.00 96.06 79 ARG A N 1
ATOM 622 C CA . ARG A 1 79 ? -17.190 -4.958 -8.012 1.00 96.06 79 ARG A CA 1
ATOM 623 C C . ARG A 1 79 ? -18.272 -5.736 -8.756 1.00 96.06 79 ARG A C 1
ATOM 625 O O . ARG A 1 79 ? -18.182 -5.841 -9.975 1.00 96.06 79 ARG A O 1
ATOM 632 N N . ASP A 1 80 ? -19.255 -6.247 -8.023 1.00 95.81 80 ASP A N 1
ATOM 633 C CA . ASP A 1 80 ? -20.291 -7.128 -8.561 1.00 95.81 80 ASP A CA 1
ATOM 634 C C . ASP A 1 80 ? -21.515 -6.342 -9.070 1.00 95.81 80 ASP A C 1
ATOM 636 O O . ASP A 1 80 ? -22.186 -6.774 -10.004 1.00 95.81 80 ASP A O 1
ATOM 640 N N . LEU A 1 81 ? -21.795 -5.168 -8.492 1.00 96.00 81 LEU A N 1
ATOM 641 C CA . LEU A 1 81 ? -22.944 -4.334 -8.871 1.00 96.00 81 LEU A CA 1
ATOM 642 C C . LEU A 1 81 ? -22.691 -3.426 -10.081 1.00 96.00 81 LEU A C 1
ATOM 644 O O . LEU A 1 81 ? -23.632 -3.075 -10.792 1.00 96.00 81 LEU A O 1
ATOM 648 N N . VAL A 1 82 ? -21.451 -2.981 -10.292 1.00 94.56 82 VAL A N 1
ATOM 649 C CA . VAL A 1 82 ? -21.123 -1.997 -11.333 1.00 94.56 82 VAL A CA 1
ATOM 650 C C . VAL A 1 82 ? -20.603 -2.701 -12.581 1.00 94.56 82 VAL A C 1
ATOM 652 O O . VAL A 1 82 ? -19.702 -3.536 -12.511 1.00 94.56 82 VAL A O 1
ATOM 655 N N . SER A 1 83 ? -21.112 -2.311 -13.753 1.00 94.38 83 SER A N 1
ATOM 656 C CA . SER A 1 83 ? -20.569 -2.777 -15.033 1.00 94.38 83 SER A CA 1
ATOM 657 C C . SER A 1 83 ? -19.089 -2.395 -15.157 1.00 94.38 83 SER A C 1
ATOM 659 O O . SER A 1 83 ? -18.729 -1.219 -15.097 1.00 94.38 83 SER A O 1
ATOM 661 N N . GLY A 1 84 ? -18.215 -3.394 -15.299 1.00 92.44 84 GLY A N 1
ATOM 662 C CA . GLY A 1 84 ? -16.763 -3.194 -15.305 1.00 92.44 84 GLY A CA 1
ATOM 663 C C . GLY A 1 84 ? -16.134 -3.001 -13.918 1.00 92.44 84 GLY A C 1
ATOM 664 O O . GLY A 1 84 ? -14.977 -2.579 -13.830 1.00 92.44 84 GLY A O 1
ATOM 665 N N . GLY A 1 85 ? -16.857 -3.291 -12.831 1.00 92.50 85 GLY A N 1
ATOM 666 C CA . GLY A 1 85 ? -16.339 -3.226 -11.462 1.00 92.50 85 GLY A CA 1
ATOM 667 C C . GLY A 1 85 ? -15.134 -4.145 -11.229 1.00 92.50 85 GLY A C 1
ATOM 668 O O . GLY A 1 85 ? -14.220 -3.799 -10.481 1.00 92.50 85 GLY A O 1
ATOM 669 N N . ASP A 1 86 ? -15.052 -5.256 -11.959 1.00 94.06 86 ASP A N 1
ATOM 670 C CA . ASP A 1 86 ? -13.910 -6.175 -12.014 1.00 94.06 86 ASP A CA 1
ATOM 671 C C . ASP A 1 86 ? -12.606 -5.523 -12.513 1.00 94.06 86 ASP A C 1
ATOM 673 O O . ASP A 1 86 ? -11.509 -5.980 -12.173 1.00 94.06 86 ASP A O 1
ATOM 677 N N . LYS A 1 87 ? -12.689 -4.436 -13.290 1.00 94.38 87 LYS A N 1
ATOM 678 C CA . LYS A 1 87 ? -11.528 -3.651 -13.746 1.00 94.38 87 LYS A CA 1
ATOM 679 C C . LYS A 1 87 ? -11.058 -2.637 -12.706 1.00 94.38 87 LYS A C 1
ATOM 681 O O . LYS A 1 87 ? -9.896 -2.233 -12.744 1.00 94.38 87 LYS A O 1
ATOM 686 N N . LEU A 1 88 ? -11.936 -2.238 -11.788 1.00 93.69 88 LEU A N 1
ATOM 687 C CA . LEU A 1 88 ? -11.654 -1.243 -10.752 1.00 93.69 88 LEU A CA 1
ATOM 688 C C . LEU A 1 88 ? -11.182 -1.897 -9.453 1.00 93.69 88 LEU A C 1
ATOM 690 O O . LEU A 1 88 ? -10.199 -1.444 -8.860 1.00 93.69 88 LEU A O 1
ATOM 694 N N . PHE A 1 89 ? -11.842 -2.982 -9.051 1.00 95.94 89 PHE A N 1
ATOM 695 C CA . PHE A 1 89 ? -11.635 -3.639 -7.767 1.00 95.94 89 PHE A CA 1
ATOM 696 C C . PHE A 1 89 ? -11.095 -5.065 -7.932 1.00 95.94 89 PHE A C 1
ATOM 698 O O . PHE A 1 89 ? -11.432 -5.791 -8.871 1.00 95.94 89 PHE A O 1
ATOM 705 N N . SER A 1 90 ? -10.232 -5.485 -7.013 1.00 94.00 90 SER A N 1
ATOM 706 C CA . SER A 1 90 ? -9.794 -6.873 -6.890 1.00 94.00 90 SER A CA 1
ATOM 707 C C . SER A 1 90 ? -10.884 -7.732 -6.221 1.00 94.00 90 SER A C 1
ATOM 709 O O . SER A 1 90 ? -11.797 -7.188 -5.596 1.00 94.00 90 SER A O 1
ATOM 711 N N . PRO A 1 91 ? -10.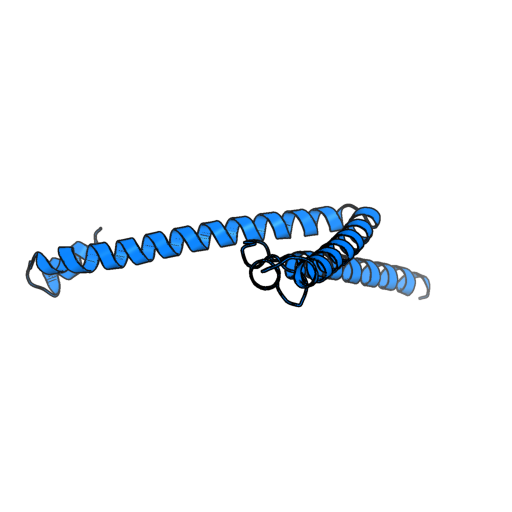799 -9.074 -6.295 1.00 93.38 91 PRO A N 1
ATOM 712 C CA . PRO A 1 91 ? -11.747 -9.963 -5.611 1.00 93.38 91 PRO A CA 1
ATOM 713 C C . PRO A 1 91 ? -11.826 -9.758 -4.091 1.00 93.38 91 PRO A C 1
ATOM 715 O O . PRO A 1 91 ? -12.854 -10.041 -3.484 1.00 93.38 91 PRO A O 1
ATOM 718 N N . ILE A 1 92 ? -10.755 -9.239 -3.485 1.00 92.69 92 ILE A N 1
ATOM 719 C CA . ILE A 1 92 ? -10.676 -8.927 -2.052 1.00 92.69 92 ILE A CA 1
ATOM 720 C C . ILE A 1 92 ? -11.136 -7.494 -1.721 1.00 92.69 92 ILE A C 1
ATOM 722 O O . ILE A 1 92 ? -11.174 -7.127 -0.554 1.00 92.69 92 ILE A O 1
ATOM 726 N N . GLY A 1 93 ? -11.526 -6.691 -2.721 1.00 91.94 93 GLY A N 1
ATOM 727 C CA . GLY A 1 93 ? -12.032 -5.326 -2.528 1.00 91.94 93 GLY A CA 1
ATOM 728 C C . GLY A 1 93 ? -10.972 -4.226 -2.595 1.00 91.94 93 GLY A C 1
ATOM 729 O O . GLY A 1 93 ? -11.256 -3.074 -2.271 1.00 91.94 93 GLY A O 1
ATOM 730 N N . GLU A 1 94 ? -9.749 -4.529 -3.031 1.00 94.12 94 GLU A N 1
ATOM 731 C CA . GLU A 1 94 ? -8.743 -3.486 -3.245 1.00 94.12 94 GLU A CA 1
ATOM 732 C C . GLU A 1 94 ? -8.980 -2.725 -4.544 1.00 94.12 94 GLU A C 1
ATOM 734 O O . GLU A 1 94 ? -9.301 -3.317 -5.571 1.00 94.12 94 GLU A O 1
ATOM 739 N N . VAL A 1 95 ? -8.689 -1.426 -4.550 1.00 93.69 95 VAL A N 1
ATOM 740 C CA . VAL A 1 95 ? -8.638 -0.648 -5.791 1.00 93.69 95 VAL A CA 1
ATOM 741 C C . VAL A 1 95 ? -7.366 -1.016 -6.560 1.00 93.69 95 VAL A C 1
ATOM 743 O O . VAL A 1 95 ? -6.250 -0.832 -6.069 1.00 93.69 95 VAL A O 1
ATOM 746 N N . LYS A 1 96 ? -7.509 -1.509 -7.796 1.00 90.06 96 LYS A N 1
ATOM 747 C CA . LYS A 1 96 ? -6.385 -2.035 -8.598 1.00 90.06 96 LYS A CA 1
ATOM 748 C C . LYS A 1 96 ? -5.290 -1.005 -8.887 1.00 90.06 96 LYS A C 1
ATOM 750 O O . LYS A 1 96 ? -4.132 -1.382 -9.027 1.00 90.06 96 LYS A O 1
ATOM 755 N N . ARG A 1 97 ? -5.647 0.279 -8.977 1.00 88.56 97 ARG A N 1
ATOM 756 C CA . ARG A 1 97 ? -4.711 1.388 -9.237 1.00 88.56 97 ARG A CA 1
ATOM 757 C C . ARG A 1 97 ? -4.223 2.099 -7.972 1.00 88.56 97 ARG A C 1
ATOM 759 O O . ARG A 1 97 ? -3.508 3.089 -8.097 1.00 88.56 97 ARG A O 1
ATOM 766 N N . SER A 1 98 ? -4.605 1.630 -6.783 1.00 88.94 98 SER A N 1
ATOM 767 C CA . SER A 1 98 ? -4.112 2.226 -5.543 1.00 88.94 98 SER A CA 1
ATOM 768 C C . SER A 1 98 ? -2.618 1.961 -5.391 1.00 88.94 98 SER A C 1
ATOM 770 O O . SER A 1 98 ? -2.178 0.817 -5.527 1.00 88.94 98 SER A O 1
ATOM 772 N N . ILE A 1 99 ? -1.854 3.019 -5.113 1.00 88.75 99 ILE A N 1
ATOM 773 C CA . ILE A 1 99 ? -0.425 2.919 -4.799 1.00 88.75 99 ILE A CA 1
ATOM 774 C C . ILE A 1 99 ? -0.260 2.273 -3.422 1.00 88.75 99 ILE A C 1
ATOM 776 O O . ILE A 1 99 ? 0.508 1.326 -3.274 1.00 88.75 99 ILE A O 1
ATOM 780 N N . ALA A 1 100 ? -1.032 2.734 -2.437 1.00 88.88 100 ALA A N 1
ATOM 781 C CA . ALA A 1 100 ? -1.067 2.132 -1.120 1.00 88.88 100 ALA A CA 1
ATOM 782 C C . ALA A 1 100 ? -2.095 1.000 -1.065 1.00 88.88 100 ALA A C 1
ATOM 784 O O . ALA A 1 100 ? -3.289 1.193 -1.320 1.00 88.88 100 ALA A O 1
ATOM 785 N N . LYS A 1 101 ? -1.625 -0.205 -0.755 1.00 91.44 101 LYS A N 1
ATOM 786 C CA . LYS A 1 101 ? -2.485 -1.378 -0.638 1.00 91.44 101 LYS A CA 1
ATOM 787 C C . LYS A 1 101 ? -3.255 -1.337 0.673 1.00 91.44 101 LYS A C 1
ATOM 789 O O . LYS A 1 101 ? -2.659 -1.311 1.744 1.00 91.44 101 LYS A O 1
ATOM 794 N N . TYR A 1 102 ? -4.582 -1.318 0.575 1.00 92.56 102 TYR A N 1
ATOM 795 C CA . TYR A 1 102 ? -5.466 -1.239 1.738 1.00 92.56 102 TYR A CA 1
ATOM 796 C C . TYR A 1 102 ? -5.336 -2.464 2.639 1.00 92.56 102 TYR A C 1
ATOM 798 O O . TYR A 1 102 ? -5.449 -2.331 3.851 1.00 92.56 102 TYR A O 1
ATOM 806 N N . VAL A 1 103 ? -5.059 -3.636 2.059 1.00 93.75 103 VAL A N 1
ATOM 807 C CA . VAL A 1 103 ? -4.823 -4.858 2.836 1.00 93.75 103 VAL A CA 1
ATOM 808 C C . VAL A 1 103 ? -3.554 -4.717 3.665 1.00 93.75 103 VAL A C 1
ATOM 810 O O . VAL A 1 103 ? -3.606 -4.911 4.867 1.00 93.75 103 VAL A O 1
ATOM 813 N N . SER A 1 104 ? -2.452 -4.254 3.069 1.00 93.69 104 SER A N 1
ATOM 814 C CA . SER A 1 104 ? -1.212 -4.026 3.820 1.00 93.69 104 SER A CA 1
ATOM 815 C C . SER A 1 104 ? -1.407 -3.021 4.955 1.00 93.69 104 SER A C 1
ATOM 817 O O . SER A 1 104 ? -0.911 -3.235 6.052 1.00 93.69 104 SER A O 1
ATOM 819 N N . ARG A 1 105 ? -2.162 -1.940 4.721 1.00 94.44 105 ARG A N 1
ATOM 820 C CA . ARG A 1 105 ? -2.494 -0.956 5.766 1.00 94.44 105 ARG A CA 1
ATOM 821 C C . ARG A 1 105 ? -3.317 -1.582 6.899 1.00 94.44 105 ARG A C 1
ATOM 823 O O . ARG A 1 105 ? -3.039 -1.321 8.063 1.00 94.44 105 ARG A O 1
ATOM 830 N N . TYR A 1 106 ? -4.288 -2.432 6.564 1.00 94.88 106 TYR A N 1
ATOM 831 C CA . TYR A 1 106 ? -5.073 -3.189 7.540 1.00 94.88 106 TYR A CA 1
ATOM 832 C C . TYR A 1 106 ? -4.213 -4.163 8.357 1.00 94.88 106 TYR A C 1
ATOM 834 O O . TYR A 1 106 ? -4.328 -4.186 9.581 1.00 94.88 106 TYR A O 1
ATOM 842 N N . ASP A 1 107 ? -3.320 -4.905 7.702 1.00 94.75 107 ASP A N 1
ATOM 843 C CA . ASP A 1 107 ? -2.408 -5.844 8.361 1.00 94.75 107 ASP A CA 1
ATOM 844 C C . ASP A 1 107 ? -1.505 -5.117 9.366 1.00 94.75 107 ASP A C 1
ATOM 846 O O . ASP A 1 107 ? -1.421 -5.527 10.520 1.00 94.75 107 ASP A O 1
ATOM 850 N N . GLY A 1 108 ? -0.952 -3.958 8.992 1.00 94.44 108 GLY A N 1
ATOM 851 C CA . GLY A 1 108 ? -0.143 -3.147 9.907 1.00 94.44 108 GLY A CA 1
ATOM 852 C C . GLY A 1 108 ? -0.900 -2.686 11.160 1.00 94.44 108 GLY A C 1
ATOM 853 O O . GLY A 1 108 ? -0.319 -2.603 12.240 1.00 94.44 108 GLY A O 1
ATOM 854 N N . ILE A 1 109 ? -2.205 -2.417 11.054 1.00 95.38 109 ILE A N 1
ATOM 855 C CA . ILE A 1 109 ? -3.047 -2.085 12.216 1.00 95.38 109 ILE A CA 1
ATOM 856 C C . ILE A 1 109 ? -3.310 -3.332 13.075 1.00 95.38 109 ILE A C 1
ATOM 858 O O . ILE A 1 109 ? -3.319 -3.242 14.305 1.00 95.38 109 ILE A O 1
ATOM 862 N N . ASN A 1 110 ? -3.516 -4.499 12.457 1.00 93.94 110 ASN A N 1
ATOM 863 C CA . ASN A 1 110 ? -3.694 -5.755 13.190 1.00 93.94 110 ASN A CA 1
ATOM 864 C C . ASN A 1 110 ? -2.439 -6.151 13.965 1.00 93.94 110 ASN A C 1
ATOM 866 O O . ASN A 1 110 ? -2.558 -6.610 15.101 1.00 93.94 110 ASN A O 1
ATOM 870 N N . ASP A 1 111 ? -1.259 -5.915 13.396 1.00 93.19 111 ASP A N 1
ATOM 871 C CA . ASP A 1 111 ? 0.009 -6.152 14.080 1.00 93.19 111 ASP A CA 1
ATOM 872 C C . ASP A 1 111 ? 0.096 -5.303 15.357 1.00 93.19 111 ASP A C 1
ATOM 874 O O . ASP A 1 111 ? 0.380 -5.832 16.432 1.00 93.19 111 ASP A O 1
ATOM 878 N N . VAL A 1 112 ? -0.262 -4.014 15.282 1.00 91.50 112 VAL A N 1
ATOM 879 C CA . VAL A 1 112 ? -0.342 -3.129 16.462 1.00 91.50 112 VAL A CA 1
ATOM 880 C C . VAL A 1 112 ? -1.327 -3.662 17.503 1.00 91.50 112 VAL A C 1
ATOM 882 O O . VAL A 1 112 ? -0.997 -3.711 18.687 1.00 91.50 112 VAL A O 1
ATOM 885 N N . SER A 1 113 ? -2.517 -4.096 17.078 1.00 90.62 113 SER A N 1
ATOM 886 C CA . SER A 1 113 ? -3.505 -4.696 17.983 1.00 90.62 113 SER A CA 1
ATOM 887 C C . SER A 1 113 ? -2.935 -5.916 18.706 1.00 90.62 113 SER A C 1
ATOM 889 O O . SER A 1 113 ? -3.025 -5.997 19.927 1.00 90.62 113 SER A O 1
ATOM 891 N N . SER A 1 114 ? -2.306 -6.833 17.966 1.00 89.62 114 SER A N 1
ATOM 892 C CA . SER A 1 114 ? -1.743 -8.061 18.531 1.00 89.62 114 SER A CA 1
ATOM 893 C C . SER A 1 114 ? -0.612 -7.787 19.527 1.00 89.62 114 SER A C 1
ATOM 895 O O . SER A 1 114 ? -0.547 -8.433 20.572 1.00 89.62 114 SER A O 1
ATOM 897 N N . ASN A 1 115 ? 0.227 -6.784 19.256 1.00 86.44 115 ASN A N 1
ATOM 898 C CA . ASN A 1 115 ? 1.291 -6.359 20.164 1.00 86.44 115 ASN A CA 1
ATOM 899 C C . ASN A 1 115 ? 0.721 -5.776 21.467 1.00 86.44 115 ASN A C 1
ATOM 901 O O . ASN A 1 115 ? 1.225 -6.076 22.549 1.00 86.44 115 ASN A O 1
ATOM 905 N N . ASN A 1 116 ? -0.354 -4.984 21.383 1.00 85.06 116 ASN A N 1
ATOM 906 C CA . ASN A 1 116 ? -1.034 -4.436 22.560 1.00 85.06 116 ASN A CA 1
ATOM 907 C C . ASN A 1 116 ? -1.696 -5.533 23.410 1.00 85.06 116 ASN A C 1
ATOM 909 O O . ASN A 1 116 ? -1.641 -5.477 24.641 1.00 85.06 116 ASN A O 1
ATOM 913 N N . ASP A 1 117 ? -2.286 -6.544 22.769 1.00 86.25 117 ASP A N 1
ATOM 914 C CA . ASP A 1 117 ? -2.883 -7.690 23.461 1.00 86.25 117 ASP A CA 1
ATOM 915 C C . ASP A 1 117 ? -1.807 -8.513 24.190 1.00 86.25 117 ASP A C 1
ATOM 917 O O . ASP A 1 117 ? -1.977 -8.856 25.361 1.00 86.25 117 ASP A O 1
ATOM 921 N N . GLN A 1 118 ? -0.662 -8.764 23.543 1.00 82.12 118 GLN A N 1
ATOM 922 C CA . GLN A 1 118 ? 0.478 -9.450 24.164 1.00 82.12 118 GLN A CA 1
ATOM 923 C C . GLN A 1 118 ? 1.043 -8.678 25.361 1.00 82.12 118 GLN A C 1
ATOM 925 O O . GLN A 1 118 ? 1.284 -9.281 26.405 1.00 82.12 118 GLN A O 1
ATOM 930 N N . LEU A 1 119 ? 1.207 -7.357 25.238 1.00 81.06 119 LEU A N 1
ATOM 931 C CA . LEU A 1 119 ? 1.687 -6.510 26.334 1.00 81.06 119 LEU A CA 1
ATOM 932 C C . LEU A 1 119 ? 0.722 -6.535 27.529 1.00 81.06 119 LEU A C 1
ATOM 934 O O . LEU A 1 119 ? 1.139 -6.599 28.685 1.00 81.06 119 LEU A O 1
ATOM 938 N N . THR A 1 120 ? -0.581 -6.516 27.252 1.00 80.44 120 THR A N 1
ATOM 939 C CA . THR A 1 120 ? -1.610 -6.606 28.294 1.00 80.44 120 THR A CA 1
ATOM 940 C C . THR A 1 120 ? -1.547 -7.960 29.004 1.00 80.44 120 THR A C 1
ATOM 942 O O . THR A 1 120 ? -1.607 -8.014 30.230 1.00 80.44 120 THR A O 1
ATOM 945 N N . LEU A 1 121 ? -1.370 -9.051 28.252 1.00 83.06 121 LEU A N 1
ATOM 946 C CA . LEU A 1 121 ? -1.218 -10.397 28.809 1.00 83.06 121 LEU A CA 1
ATOM 947 C C . LEU A 1 121 ? 0.048 -10.543 29.661 1.00 83.06 121 LEU A C 1
ATOM 949 O O . LEU A 1 121 ? -0.017 -11.195 30.700 1.00 83.06 121 LEU A O 1
ATOM 953 N N . SER A 1 122 ? 1.174 -9.939 29.266 1.00 79.62 122 SER A N 1
ATOM 954 C CA . SER A 1 122 ? 2.404 -9.990 30.067 1.00 79.62 122 SER A CA 1
ATOM 955 C C . SER A 1 122 ? 2.270 -9.233 31.386 1.00 79.62 122 SER A C 1
ATOM 957 O O . SER A 1 122 ? 2.669 -9.759 32.416 1.00 79.62 122 SER A O 1
ATOM 959 N N . ILE A 1 123 ? 1.648 -8.046 31.377 1.00 79.44 123 ILE A N 1
ATOM 960 C CA . ILE A 1 123 ? 1.416 -7.264 32.605 1.00 79.44 123 ILE A CA 1
ATOM 961 C C . ILE A 1 123 ? 0.519 -8.046 33.567 1.00 79.44 123 ILE A C 1
ATOM 963 O O . ILE A 1 123 ? 0.831 -8.173 34.743 1.00 79.44 123 ILE A O 1
ATOM 967 N N . LEU A 1 124 ? -0.571 -8.622 33.051 1.00 77.19 124 LEU A N 1
ATOM 968 C CA . LEU A 1 124 ? -1.481 -9.424 33.864 1.00 77.19 124 LEU A CA 1
ATOM 969 C C . LEU A 1 124 ? -0.827 -10.705 34.390 1.00 77.19 124 LEU A C 1
ATOM 971 O O . LEU A 1 124 ? -1.252 -11.185 35.427 1.00 77.19 124 LEU A O 1
ATOM 975 N N . GLY A 1 125 ? 0.152 -11.280 33.687 1.00 75.00 125 GLY A N 1
ATOM 976 C CA . GLY A 1 125 ? 0.863 -12.486 34.118 1.00 75.00 125 GLY A CA 1
ATOM 977 C C . GLY A 1 125 ? 1.825 -12.252 35.286 1.00 75.00 125 GLY A C 1
ATOM 978 O O . GLY A 1 125 ? 1.920 -13.116 36.155 1.00 75.00 125 GLY A O 1
ATOM 979 N N . ASP A 1 126 ? 2.480 -11.088 35.328 1.00 62.41 126 ASP A N 1
ATOM 980 C CA . ASP A 1 126 ? 3.423 -10.715 36.394 1.00 62.41 126 ASP A CA 1
ATOM 981 C C . ASP A 1 126 ? 2.717 -10.426 37.736 1.00 62.41 126 ASP A C 1
ATOM 983 O O . ASP A 1 126 ? 3.297 -10.640 38.797 1.00 62.41 126 ASP A O 1
ATOM 987 N N . ASP A 1 127 ? 1.441 -10.022 37.718 1.00 60.69 127 ASP A N 1
ATOM 988 C CA . ASP A 1 127 ? 0.652 -9.761 38.936 1.00 60.69 127 ASP A CA 1
ATOM 989 C C . ASP A 1 127 ? 0.256 -11.043 39.713 1.00 60.69 127 ASP A C 1
ATOM 991 O O . ASP A 1 127 ? -0.257 -10.957 40.833 1.00 60.69 127 ASP A O 1
ATOM 995 N N . TYR A 1 128 ? 0.472 -12.238 39.142 1.00 55.50 128 TYR A N 1
ATOM 996 C CA . TYR A 1 128 ? 0.128 -13.534 39.757 1.00 55.50 128 TYR A CA 1
ATOM 997 C C . TYR A 1 128 ? 1.343 -14.374 40.203 1.00 55.50 128 TYR A C 1
ATOM 999 O O . TYR A 1 128 ? 1.158 -15.538 40.579 1.00 55.50 128 TYR A O 1
ATOM 1007 N N . SER A 1 129 ? 2.560 -13.818 40.180 1.00 50.44 129 SER A N 1
ATOM 1008 C CA . SER A 1 129 ? 3.800 -14.453 40.676 1.00 50.44 129 SER A CA 1
ATOM 1009 C C . SER A 1 129 ? 4.350 -13.769 41.920 1.00 50.44 129 SER A C 1
ATOM 1011 O O . SER A 1 129 ? 4.770 -14.501 42.845 1.00 50.44 129 SER A O 1
#

Radius of gyration: 24.62 Å; Cα contacts (8 Å, |Δi|>4): 98; chains: 1; bounding box: 61×26×72 Å

InterPro domains:
  IPR026620 Transmembrane protein 177 [PTHR21824] (5-119)

pLDDT: mean 86.74, std 12.7, range [50.44, 96.69]

Solvent-accessible surface area (backbone atoms only — not comparable to full-atom values): 6986 Å² total; per-residue (Å²): 115,70,70,60,54,50,48,34,60,72,75,53,75,63,53,67,65,57,53,71,55,50,49,57,53,50,50,49,52,51,52,53,49,52,55,51,51,52,43,48,52,51,26,50,51,56,39,49,52,50,36,52,47,22,72,73,33,73,66,42,26,54,50,50,51,51,49,45,55,52,50,25,51,51,31,35,51,44,25,74,73,37,92,68,16,68,77,48,24,40,94,79,15,43,56,69,84,50,72,54,54,63,65,60,42,42,49,48,30,49,52,52,48,52,53,52,52,51,52,52,51,52,58,60,54,62,79,76,114

Secondary structure (DSSP, 8-state):
-HHHHHHHHHTSTT-THHHHHHHHHHHHHHHHHHHHHHHHHHHHHHHHHHHHHHHH-HHHHHHHHHHHHHHHHHHHHHHHHSTTHHHHB-TTS-BTT-SS-HHHHHHHHHHHHHHHHHHHHHHHHHTT-

Sequence (129 aa):
MMCFYALHVFAFRGDSLVFAVALPILAGIAIYAAVNWNKLGIFMNEYHADVMAANLSVLHTKGGQEYYMKFLSRNRILRDLVSGGDKLFSPIGEVKRSIAKYVSRYDGINDVSSNNDQLTLSILGDDYS

=== Feature glossary ===
The record interleaves many kinds of information about one protein. Here is each kind framed as the question it answers.

Q: What are the backbone torsion angles?
A: φ (phi) and ψ (psi) are the two rotatable backbone dihedrals per residue: φ is the C(i-1)–N–Cα–C torsion, ψ is the N–Cα–C–N(i+1) torsion, both in degrees on (−180°, 180°]. α-helical residues cluster near (−60°, −45°); β-strand residues near (−120°, +130°). A Ramachandran plot is simply a scatter of (φ, ψ) for every residue.

Q: What is the amino-acid chain?
A: This is the polypeptide sequence — one letter per residue, N-terminus first. Length ranges from a few dozen residues for small domains to over a thousand for large multi-domain proteins.

Q: How mobile is each atom in the crystal?
A: For experimental (PDB) structures, the B-factor (temperature factor) quantifies the positional spread of each atom in the crystal — a combination of thermal vibration and static disorder — in units of Å². High B-factors mark flexible loops or poorly resolved regions; low B-factors mark the rigid, well-ordered core.

Q: Are the domains correctly placed relative to each other?
A: Predicted Aligned Error (PAE) is an AlphaFold confidence matrix: entry (i, j) is the expected error in the position of residue j, in ångströms, when the prediction is superimposed on the true structure at residue i. Low PAE within a block of residues means that block is internally rigid and well-predicted; high PAE between two blocks means their relative placement is uncertain even if each block individually is confident.

Q: How confident is the AlphaFold model at each residue?
A: pLDDT is the predicted lDDT-Cα score: AlphaFold's confidence that the local environment of each residue (all inter-atomic distances within 15 Å) is correctly placed. It is a per-residue number between 0 and 100, with higher meaning more reliable.

Q: What family and function is it annotated with?
A: Functional annotations link the protein to curated databases. InterPro entries identify conserved domains and families by matching the sequence against member-database signatures (Pfam, PROSITE, CDD, …). Gene Ontology (GO) terms describe molecular function, biological process, and cellular component in a controlled vocabulary. CATH places the structure in a hierarchical fold classification (Class/Architecture/Topology/Homologous-superfamily). The organism is the source species.

Q: How big and how compact is the whole molecule?
A: Three whole-structure scalars: the radius of gyration (RMS distance of Cα from centroid, in Å), the count of Cα–Cα contacts (pairs closer than 8 Å and separated by more than four residues in sequence — i.e. tertiary, not local, contacts), and the bounding-box dimensions. Together they distinguish compact globular folds from extended fibres or disordered chains.

Q: What known structures does this most resemble?
A: The Foldseek neighbor list gives the closest experimentally determined structures in the PDB, ranked by structural alignment. TM-score near 1 means near-identical fold; near 0.3 means only rough topology match. This is how one finds what a novel AlphaFold prediction most resembles in the solved-structure universe.

Q: Which residues are buried vs exposed?
A: SASA measures how much of the protein is reachable by solvent. It is computed by rolling a water-sized probe over the atomic surface and summing the exposed area (Å²). Per-residue SASA distinguishes core (buried, low SASA) from surface (exposed, high SASA) residues;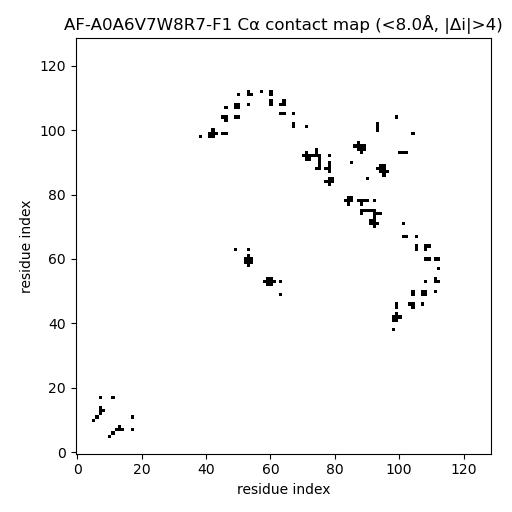 total SASA is a whole-molecule size measure.

Q: Which residues are in helices, strands, or loops?
A: Eight-state secondary structure (DSSP): H is the canonical α-helix, G the tighter 3₁₀-helix, I the wider π-helix; E/B are β-structure, T and S are turns and bends, and '-' is everything else. DSSP derives these from the pattern of main-chain N–H···O=C hydrogen bonds, not from the sequence.

Q: Where is each backbone atom in 3D?
A: Structure coordinates are given as an mmCIF _atom_site loop: one row per atom with element, residue name, chain id, sequence number, and x/y/z position in Å. Only the four main-chain atoms per residue are included here; side chains are omitted to keep the record compact.

Q: What if only a Cα trace is available?
A: Three-state secondary structure (P-SEA) collapses the eight DSSP classes into helix (a), strand (b), and coil (c). P-SEA assigns these from Cα geometry alone — distances and angles — without requiring backbone oxygens, so it works on any Cα trace.

Q: What do the rendered images show?
A: The six renders are orthographic views along the three Cartesian axes in both directions. Representation (cartoon, sticks, or surface) and color scheme (sequence-rainbow or by-chain) vary across proteins so the training set covers all the common visualization conventions.

Q: What does the local fold look like, residue by residue?
A: Foldseek's 3Di representation compresses backbone geometry into a per-residue letter drawn from a learned twenty-state alphabet. It captures the tertiary interaction pattern around each residue — which residues are packed against it in space, regardless of where they are in sequence.

Q: What do the diagnostic plots show?
A: The contact map is a binary N×N matrix image: pixel (i, j) is dark where Cα_i and Cα_j are within 8 Å and |i−j|>4. Because the |i−j|>4 filter removes local helical contacts, off-diagonal stripes parallel to the main diagonal indicate parallel β-sheets; stripes perpendicular to it indicate antiparallel β-sheets. The Ramachandran plot scatters every residue's (φ, ψ) pair against the sterically allowed regions. The PAE heatmap renders the predicted-aligned-error matrix.